Protein AF-A0A2D9GP00-F1 (afdb_monomer_lite)

Radius of gyration: 27.75 Å; chains: 1; bounding box: 52×31×67 Å

Structure (mmCIF, N/CA/C/O backbone):
data_AF-A0A2D9GP00-F1
#
_entry.id   AF-A0A2D9GP00-F1
#
loop_
_atom_site.group_PDB
_atom_site.id
_atom_site.type_symbol
_atom_site.label_atom_id
_atom_site.label_alt_id
_atom_site.label_comp_id
_atom_site.label_asym_id
_atom_site.label_entity_id
_atom_site.label_seq_id
_atom_site.pdbx_PDB_ins_code
_atom_site.Cartn_x
_atom_site.Cartn_y
_atom_site.Cartn_z
_atom_site.occupancy
_atom_site.B_iso_or_equiv
_atom_site.auth_seq_id
_atom_site.auth_comp_id
_atom_site.auth_asym_id
_atom_site.auth_atom_id
_atom_site.pdbx_PDB_model_num
ATOM 1 N N . MET A 1 1 ? 42.709 21.576 -55.178 1.00 57.44 1 MET A N 1
ATOM 2 C CA . MET A 1 1 ? 41.782 22.294 -54.270 1.00 57.44 1 MET A CA 1
ATOM 3 C C . MET A 1 1 ? 40.608 21.432 -53.790 1.00 57.44 1 MET A C 1
ATOM 5 O O . MET A 1 1 ? 40.271 21.531 -52.623 1.00 57.44 1 MET A O 1
ATOM 9 N N . VAL A 1 2 ? 40.052 20.517 -54.601 1.00 59.06 2 VAL A N 1
ATOM 10 C CA . VAL A 1 2 ? 38.912 19.643 -54.213 1.00 59.06 2 VAL A CA 1
ATOM 11 C C . VAL A 1 2 ? 39.213 18.675 -53.052 1.00 59.06 2 VAL A C 1
ATOM 13 O O . VAL A 1 2 ? 38.364 18.450 -52.198 1.00 59.06 2 VAL A O 1
ATOM 16 N N . LYS A 1 3 ? 40.442 18.143 -52.963 1.00 57.12 3 LYS A N 1
ATOM 17 C CA . LYS A 1 3 ? 40.837 17.198 -51.897 1.00 57.12 3 LYS A CA 1
ATOM 18 C C . LYS A 1 3 ? 40.810 17.801 -50.486 1.00 57.12 3 LYS A C 1
ATOM 20 O O . LYS A 1 3 ? 40.533 17.082 -49.538 1.00 57.12 3 LYS A O 1
ATOM 25 N N . LEU A 1 4 ? 41.065 19.106 -50.352 1.00 62.53 4 LEU A N 1
ATOM 26 C CA . LEU A 1 4 ? 41.050 19.790 -49.055 1.00 62.53 4 LEU A CA 1
ATOM 27 C C . LEU A 1 4 ? 39.615 19.958 -48.527 1.00 62.53 4 LEU A C 1
ATOM 29 O O . LEU A 1 4 ? 39.382 19.849 -4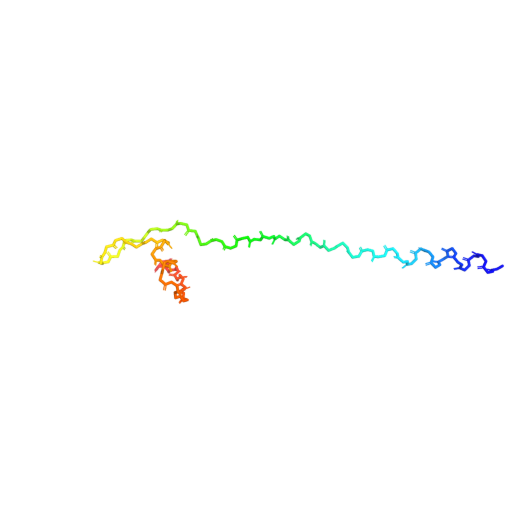7.329 1.00 62.53 4 LEU A O 1
ATOM 33 N N . LEU A 1 5 ? 38.649 20.143 -49.431 1.00 61.91 5 LEU A N 1
ATOM 34 C CA . LEU A 1 5 ? 37.234 20.306 -49.093 1.00 61.91 5 LEU A CA 1
ATOM 35 C C . LEU A 1 5 ? 36.637 19.027 -48.478 1.00 61.91 5 LEU A C 1
ATOM 37 O O . LEU A 1 5 ? 35.866 19.090 -47.525 1.00 61.91 5 LEU A O 1
ATOM 41 N N . LEU A 1 6 ? 37.040 17.862 -48.995 1.00 60.56 6 LEU A N 1
ATOM 42 C CA . LEU A 1 6 ? 36.587 16.554 -48.509 1.00 60.56 6 LEU A CA 1
ATOM 43 C C . LEU A 1 6 ? 37.092 16.249 -47.094 1.00 60.56 6 LEU A C 1
ATOM 45 O O . LEU A 1 6 ? 36.368 15.656 -46.304 1.00 60.56 6 LEU A O 1
ATOM 49 N N . ILE A 1 7 ? 38.304 16.695 -46.755 1.00 63.22 7 ILE A N 1
ATOM 50 C CA . ILE A 1 7 ? 38.884 16.496 -45.420 1.00 63.22 7 ILE A CA 1
ATOM 51 C C . ILE A 1 7 ? 38.114 17.311 -44.373 1.00 63.22 7 ILE A C 1
ATOM 53 O O . ILE A 1 7 ? 37.856 16.815 -43.283 1.00 63.22 7 ILE A O 1
ATOM 57 N N . ILE A 1 8 ? 37.678 18.527 -44.716 1.00 62.69 8 ILE A N 1
ATOM 58 C CA . ILE A 1 8 ? 36.908 19.392 -43.809 1.00 62.69 8 ILE A CA 1
ATOM 59 C C . ILE A 1 8 ? 35.510 18.807 -43.543 1.00 62.69 8 ILE A C 1
ATOM 61 O O . ILE A 1 8 ? 35.059 18.802 -42.401 1.00 62.69 8 ILE A O 1
ATOM 65 N N . LEU A 1 9 ? 34.853 18.234 -44.558 1.00 58.62 9 LEU A N 1
ATOM 66 C CA . LEU A 1 9 ? 33.536 17.588 -44.420 1.00 58.62 9 LEU A CA 1
ATOM 67 C C . LEU A 1 9 ? 33.543 16.350 -43.504 1.00 58.62 9 LEU A C 1
ATOM 69 O O . LEU A 1 9 ? 32.514 16.022 -42.911 1.00 58.62 9 LEU A O 1
ATOM 73 N N . PHE A 1 10 ? 34.693 15.689 -43.346 1.00 59.19 10 PHE A N 1
ATOM 74 C CA . PHE A 1 10 ? 34.842 14.561 -42.423 1.00 59.19 10 PHE A CA 1
ATOM 75 C C . PHE A 1 10 ? 34.896 14.986 -40.949 1.00 59.19 10 PHE A C 1
ATOM 77 O O . PHE A 1 10 ? 34.477 14.222 -40.085 1.00 59.19 10 PHE A O 1
ATOM 84 N N . ILE A 1 11 ? 35.363 16.202 -40.648 1.00 62.06 11 ILE A N 1
ATOM 85 C CA . ILE A 1 11 ? 35.546 16.666 -39.261 1.00 62.06 11 ILE A CA 1
ATOM 86 C C . ILE A 1 11 ? 34.202 17.089 -38.634 1.00 62.06 11 ILE A C 1
ATOM 88 O O . ILE A 1 11 ? 34.022 16.981 -37.425 1.00 62.06 11 ILE A O 1
ATOM 92 N N . PHE A 1 12 ? 33.219 17.504 -39.444 1.00 57.53 12 PHE A N 1
ATOM 93 C CA . PHE A 1 12 ? 31.935 18.032 -38.955 1.00 57.53 12 PHE A CA 1
ATOM 94 C C . PHE A 1 12 ? 30.820 16.991 -38.728 1.00 57.53 12 PHE A C 1
ATOM 96 O O . PHE A 1 12 ? 29.776 17.352 -38.195 1.00 57.53 12 PHE A O 1
ATOM 103 N N . ASN A 1 13 ? 31.012 15.709 -39.067 1.00 57.31 13 ASN A N 1
ATOM 104 C CA . ASN A 1 13 ? 29.981 14.666 -38.877 1.00 57.31 13 ASN A CA 1
ATOM 105 C C . ASN A 1 13 ? 30.090 13.889 -37.549 1.00 57.31 13 ASN A C 1
ATOM 107 O O . ASN A 1 13 ? 29.363 12.927 -37.325 1.00 57.31 13 ASN A O 1
ATOM 111 N N . GLY A 1 14 ? 30.986 14.299 -36.652 1.00 60.62 14 GLY A N 1
ATOM 112 C CA . GLY A 1 14 ? 31.282 13.580 -35.412 1.00 60.62 14 GLY A CA 1
ATOM 113 C C . GLY A 1 14 ? 30.540 14.067 -34.167 1.00 60.62 14 GLY A C 1
ATOM 114 O O . GLY A 1 14 ? 31.089 13.930 -33.081 1.00 60.62 14 GLY A O 1
ATOM 115 N N . CYS A 1 15 ? 29.343 14.654 -34.266 1.00 65.62 15 CYS A N 1
ATOM 116 C CA . CYS A 1 15 ? 28.531 14.928 -33.073 1.00 65.62 15 CYS A CA 1
ATOM 117 C C . CYS A 1 15 ? 27.621 13.725 -32.796 1.00 65.62 15 CYS A C 1
ATOM 119 O O . CYS A 1 15 ? 26.425 13.734 -33.076 1.00 65.62 15 CYS A O 1
ATOM 121 N N . SER A 1 16 ? 28.226 12.647 -32.297 1.00 62.03 16 SER A N 1
ATOM 122 C CA . SER A 1 16 ? 27.496 11.523 -31.719 1.00 62.03 16 SER A CA 1
ATOM 123 C C . SER A 1 16 ? 26.758 12.043 -30.487 1.00 62.03 16 SER A C 1
ATOM 125 O O . SER A 1 16 ? 27.389 12.282 -29.458 1.00 62.03 16 SER A O 1
ATOM 127 N N . GLN A 1 17 ? 25.438 12.230 -30.581 1.00 63.72 17 GLN A N 1
ATOM 128 C CA . GLN A 1 17 ? 24.584 12.388 -29.406 1.00 63.72 17 GLN A CA 1
ATOM 129 C C . GLN A 1 17 ? 24.779 11.148 -28.532 1.00 63.72 17 GLN A C 1
ATOM 131 O O . GLN A 1 17 ? 24.215 10.090 -28.798 1.00 63.72 17 GLN A O 1
ATOM 136 N N . ALA A 1 18 ? 25.622 11.265 -27.508 1.00 67.12 18 ALA A N 1
ATOM 137 C CA . ALA A 1 18 ? 25.682 10.290 -26.440 1.00 67.12 18 ALA A CA 1
ATOM 138 C C . ALA A 1 18 ? 24.323 10.348 -25.736 1.00 67.12 18 ALA A C 1
ATOM 140 O O . ALA A 1 18 ? 24.064 11.247 -24.935 1.00 67.12 18 ALA A O 1
ATOM 141 N N . SER A 1 19 ? 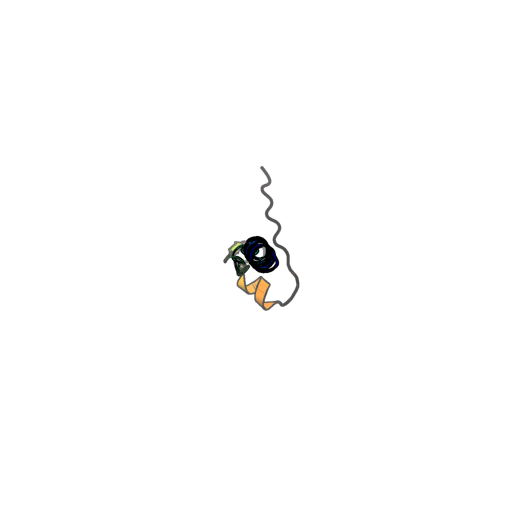23.414 9.448 -26.109 1.00 66.94 19 SER A N 1
ATOM 142 C CA . SER A 1 19 ? 22.172 9.251 -25.376 1.00 66.94 19 SER A CA 1
ATOM 143 C C . SER A 1 19 ? 22.551 8.901 -23.944 1.00 66.94 19 SER A C 1
ATOM 145 O O . SER A 1 19 ? 23.301 7.946 -23.721 1.00 66.94 19 SER A O 1
ATOM 147 N N . LEU A 1 20 ? 22.072 9.694 -22.984 1.00 69.56 20 LEU A N 1
ATOM 148 C CA . LEU A 1 20 ? 22.209 9.359 -21.573 1.00 69.56 20 LEU A CA 1
ATOM 149 C C . LEU A 1 20 ? 21.664 7.938 -21.367 1.00 69.56 20 LEU A C 1
ATOM 151 O O . LEU A 1 20 ? 20.654 7.595 -21.989 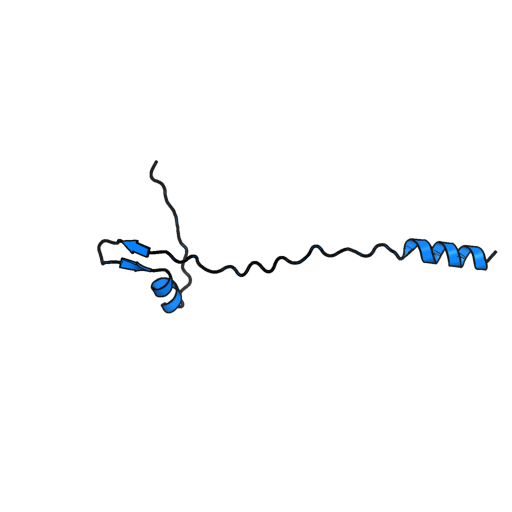1.00 69.56 20 LEU A O 1
ATOM 155 N N . PRO A 1 21 ? 22.323 7.101 -20.549 1.00 68.94 21 PRO A N 1
ATOM 156 C CA . PRO A 1 21 ? 21.811 5.774 -20.259 1.00 68.94 21 PRO A CA 1
ATOM 157 C C . PRO A 1 21 ? 20.385 5.916 -19.731 1.00 68.94 21 PRO A C 1
ATOM 159 O O . PRO A 1 21 ? 20.146 6.616 -18.746 1.00 68.94 21 PRO A O 1
ATOM 162 N N . GLN A 1 22 ? 19.436 5.293 -20.428 1.00 65.50 22 GLN A N 1
ATOM 163 C CA . GLN A 1 22 ? 18.062 5.194 -19.969 1.00 65.50 22 GLN A CA 1
ATOM 164 C C . GLN A 1 22 ? 18.097 4.335 -18.706 1.00 65.50 22 GLN A C 1
ATOM 166 O O . GLN A 1 22 ? 18.318 3.127 -18.769 1.00 65.50 22 GLN A O 1
ATOM 171 N N . ILE A 1 23 ? 18.002 4.984 -17.546 1.00 66.81 23 ILE A N 1
ATOM 172 C CA . ILE A 1 23 ? 17.904 4.284 -16.272 1.00 66.81 23 ILE A CA 1
ATOM 173 C C . ILE A 1 23 ? 16.524 3.644 -16.273 1.00 66.81 23 ILE A C 1
ATOM 175 O O . ILE A 1 23 ? 15.512 4.328 -16.154 1.00 66.81 23 ILE A O 1
ATOM 179 N N . ASP A 1 24 ? 16.503 2.333 -16.466 1.00 65.25 24 ASP A N 1
ATOM 180 C CA . ASP A 1 24 ? 15.299 1.520 -16.389 1.00 65.25 24 ASP A CA 1
ATOM 181 C C . ASP A 1 24 ? 14.936 1.379 -14.902 1.00 65.25 24 ASP A C 1
ATOM 183 O O . ASP A 1 24 ? 15.268 0.397 -14.232 1.00 65.25 24 ASP A O 1
ATOM 187 N N . THR A 1 25 ? 14.351 2.428 -14.322 1.00 64.38 25 THR A N 1
ATOM 188 C CA . THR A 1 25 ? 13.758 2.342 -12.990 1.00 64.38 25 THR A CA 1
ATOM 189 C C . THR A 1 25 ? 12.528 1.462 -13.112 1.00 64.38 25 THR A C 1
ATOM 191 O O . THR A 1 25 ? 11.457 1.925 -13.496 1.00 64.38 25 THR A O 1
ATOM 194 N N . LYS A 1 26 ? 12.677 0.175 -12.785 1.00 68.88 26 LYS A N 1
ATOM 195 C CA . LYS A 1 26 ? 11.527 -0.665 -12.455 1.00 68.88 26 LYS A CA 1
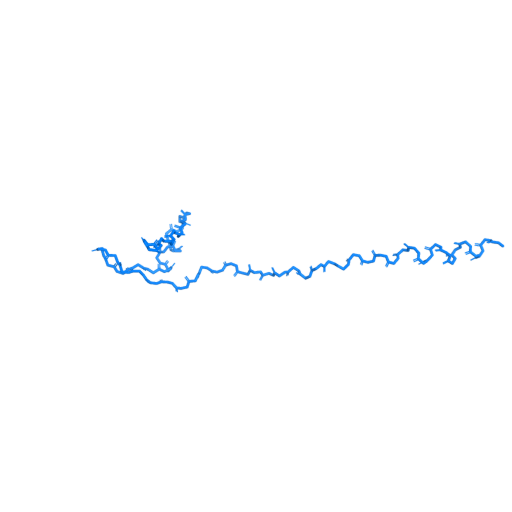ATOM 196 C C . LYS A 1 26 ? 10.851 -0.053 -11.235 1.00 68.88 26 LYS A C 1
ATOM 198 O O . LYS A 1 26 ? 11.268 -0.306 -10.105 1.00 68.88 26 LYS A O 1
ATOM 203 N N . GLU A 1 27 ? 9.838 0.772 -11.469 1.00 69.56 27 GLU A N 1
ATOM 204 C CA . GLU A 1 27 ? 8.952 1.256 -10.418 1.00 69.56 27 GLU A CA 1
ATOM 205 C C . GLU A 1 27 ? 8.233 0.041 -9.833 1.00 69.56 27 GLU A C 1
ATOM 207 O O . GLU A 1 27 ? 7.315 -0.521 -10.425 1.00 69.56 27 GLU A O 1
ATOM 212 N N . THR A 1 28 ? 8.743 -0.435 -8.702 1.00 75.50 28 THR A N 1
ATOM 213 C CA . THR A 1 28 ? 8.147 -1.533 -7.947 1.00 75.50 28 THR A CA 1
ATOM 214 C C . THR A 1 28 ? 7.543 -0.917 -6.703 1.00 75.50 28 THR A C 1
ATOM 216 O O . THR A 1 28 ? 8.224 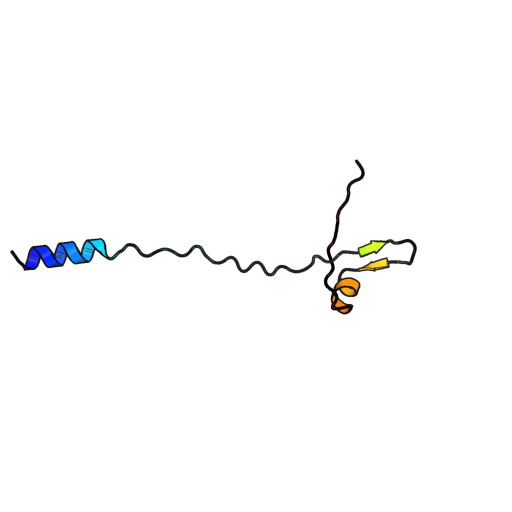-0.162 -6.005 1.00 75.50 28 THR A O 1
ATOM 219 N N . LEU A 1 29 ? 6.274 -1.218 -6.431 1.00 76.88 29 LEU A N 1
ATOM 220 C CA . LEU A 1 29 ? 5.643 -0.810 -5.184 1.00 76.88 29 LEU A CA 1
ATOM 221 C C . LEU A 1 29 ? 6.475 -1.377 -4.015 1.00 76.88 29 LEU A C 1
ATOM 223 O O . LEU A 1 29 ? 6.726 -2.586 -4.001 1.00 76.88 29 LEU A O 1
ATOM 227 N N . PRO A 1 30 ? 6.942 -0.546 -3.065 1.00 80.50 30 PRO A N 1
ATOM 228 C CA . PRO A 1 30 ? 7.663 -1.045 -1.904 1.00 80.50 30 PRO A CA 1
ATOM 229 C C . PRO A 1 30 ? 6.761 -1.963 -1.081 1.00 80.50 30 PRO A C 1
ATOM 231 O O . PRO A 1 30 ? 5.544 -1.781 -1.031 1.00 80.50 30 PRO A O 1
ATOM 234 N N . GLU A 1 31 ? 7.360 -2.945 -0.419 1.00 87.19 31 GLU A N 1
ATOM 235 C CA . GLU A 1 31 ? 6.647 -3.816 0.510 1.00 87.19 31 GLU A CA 1
ATOM 236 C C . GLU A 1 31 ? 6.319 -3.027 1.787 1.00 87.19 31 GLU A C 1
ATOM 238 O O . GLU A 1 31 ? 7.215 -2.592 2.513 1.00 87.19 31 GLU A O 1
ATOM 243 N N . ILE A 1 32 ? 5.030 -2.784 2.022 1.00 88.00 32 ILE A N 1
ATOM 244 C CA . ILE A 1 32 ? 4.487 -2.074 3.177 1.00 88.00 32 ILE A CA 1
ATOM 245 C C . ILE A 1 32 ? 3.435 -2.943 3.865 1.00 88.00 32 ILE A C 1
ATOM 247 O O . ILE A 1 32 ? 2.746 -3.733 3.218 1.00 88.00 32 ILE A O 1
ATOM 251 N N . SER A 1 33 ? 3.312 -2.767 5.179 1.00 90.00 33 SER A N 1
ATOM 252 C CA . SER A 1 33 ? 2.236 -3.318 6.003 1.00 90.00 33 SER A CA 1
ATOM 253 C C . SER A 1 33 ? 1.667 -2.198 6.874 1.00 90.00 33 SER A C 1
ATOM 255 O O . SER A 1 33 ? 2.415 -1.435 7.496 1.00 90.00 33 SER A O 1
ATOM 257 N N . LEU A 1 34 ? 0.343 -2.063 6.861 1.00 88.50 34 LEU A N 1
ATOM 258 C CA . LEU A 1 34 ? -0.423 -1.047 7.569 1.00 88.50 34 LEU A CA 1
ATOM 259 C C . LEU A 1 34 ? -1.421 -1.730 8.502 1.00 88.50 34 LEU A C 1
ATOM 261 O O . LEU A 1 34 ? -2.206 -2.577 8.082 1.00 88.50 34 LEU A O 1
ATOM 265 N N . ILE A 1 35 ? -1.435 -1.317 9.768 1.00 91.81 35 ILE A N 1
ATOM 266 C CA . ILE A 1 35 ? -2.459 -1.741 10.725 1.00 91.81 35 ILE A CA 1
ATOM 267 C C . ILE A 1 35 ? -3.640 -0.777 10.614 1.00 91.81 35 ILE A C 1
ATOM 269 O O . ILE A 1 35 ? -3.488 0.428 10.818 1.00 91.81 35 ILE A O 1
ATOM 273 N N . THR A 1 36 ? -4.816 -1.314 10.310 1.00 86.81 36 THR A N 1
ATOM 274 C CA . THR A 1 36 ? -6.080 -0.574 10.206 1.00 86.81 36 THR A CA 1
ATOM 275 C C . THR A 1 36 ? -7.080 -1.058 11.255 1.00 86.81 36 THR A C 1
ATOM 277 O O . THR A 1 36 ? -6.873 -2.083 11.906 1.00 86.81 36 THR A O 1
ATOM 280 N N . GLU A 1 37 ? -8.204 -0.353 11.399 1.00 91.94 37 GLU A N 1
ATOM 281 C CA . GLU A 1 37 ? -9.303 -0.774 12.284 1.00 91.94 37 GLU A CA 1
ATOM 282 C C . GLU A 1 37 ? -9.896 -2.139 11.892 1.00 91.94 37 GLU A C 1
ATOM 284 O O . GLU A 1 37 ? -10.449 -2.843 12.734 1.00 91.94 37 GLU A O 1
ATOM 289 N N . THR A 1 38 ? -9.763 -2.527 10.621 1.00 90.00 38 THR A N 1
ATOM 290 C CA . THR A 1 38 ? -10.288 -3.784 10.073 1.00 90.00 38 THR A CA 1
ATOM 291 C C . THR A 1 38 ? -9.273 -4.927 10.066 1.00 90.00 38 THR A C 1
ATOM 293 O O . THR A 1 38 ? -9.638 -6.052 9.733 1.00 90.00 38 THR A O 1
ATOM 296 N N . GLY A 1 39 ? -8.014 -4.662 10.429 1.00 91.88 39 GLY A N 1
ATOM 297 C CA . GLY A 1 39 ? -6.921 -5.634 10.383 1.00 91.88 39 GLY A CA 1
ATOM 298 C C . GLY A 1 39 ? -5.678 -5.105 9.672 1.00 91.88 39 GLY A C 1
ATOM 299 O O . GLY A 1 39 ? -5.531 -3.905 9.438 1.00 91.88 39 GLY A O 1
ATOM 300 N N . GLU A 1 40 ? -4.763 -6.010 9.350 1.00 92.62 40 GLU A N 1
ATOM 301 C CA . GLU A 1 40 ? -3.539 -5.696 8.614 1.00 92.62 40 GLU A CA 1
ATOM 302 C C . GLU A 1 40 ? -3.808 -5.656 7.103 1.00 92.62 40 GLU A C 1
ATOM 304 O O . GLU A 1 40 ? -4.524 -6.511 6.584 1.00 92.62 40 GLU A O 1
ATOM 309 N N . ILE A 1 41 ? -3.242 -4.663 6.413 1.00 89.19 41 ILE A N 1
ATOM 310 C CA . ILE A 1 41 ? -3.278 -4.527 4.951 1.00 89.19 41 ILE A CA 1
ATOM 311 C C . ILE A 1 41 ? -1.843 -4.387 4.442 1.00 89.19 41 ILE A C 1
ATOM 313 O O . ILE A 1 41 ? -1.066 -3.597 4.983 1.00 89.19 41 ILE A O 1
ATOM 317 N N . SER A 1 42 ? -1.494 -5.129 3.394 1.00 90.81 42 SER A N 1
ATOM 318 C CA . SER A 1 42 ? -0.150 -5.184 2.815 1.00 90.81 42 SER A CA 1
ATOM 319 C C . SER A 1 42 ? -0.099 -4.706 1.361 1.00 90.81 42 SER A C 1
ATOM 321 O O . SER A 1 42 ? -1.114 -4.645 0.668 1.00 90.81 42 SER A O 1
ATOM 323 N N . SER A 1 43 ? 1.112 -4.453 0.848 1.00 86.56 43 SER A N 1
ATOM 324 C CA . SER A 1 43 ? 1.337 -4.148 -0.578 1.00 86.56 43 SER A CA 1
ATOM 325 C C . SER A 1 43 ? 0.743 -5.167 -1.540 1.00 86.56 43 SER A C 1
ATOM 327 O O . SER A 1 43 ? 0.397 -4.818 -2.665 1.00 86.56 43 SER A O 1
ATOM 329 N N . LYS A 1 44 ? 0.651 -6.431 -1.121 1.00 87.06 44 LYS A N 1
ATOM 330 C CA . LYS A 1 44 ? 0.104 -7.497 -1.954 1.00 87.06 44 LYS A CA 1
ATOM 331 C C . LYS A 1 44 ? -1.403 -7.347 -2.140 1.00 87.06 44 LYS A C 1
ATOM 333 O O . LYS A 1 44 ? -1.890 -7.537 -3.249 1.00 87.06 44 LYS A O 1
ATOM 338 N N . ASP A 1 45 ? -2.102 -6.937 -1.088 1.00 85.81 45 ASP A N 1
ATOM 339 C CA . ASP A 1 45 ? -3.552 -6.764 -1.113 1.00 85.81 45 ASP A CA 1
ATOM 340 C C . ASP A 1 45 ? -3.960 -5.656 -2.103 1.00 85.81 45 ASP A C 1
ATOM 342 O O . ASP A 1 45 ? -4.926 -5.824 -2.841 1.00 85.81 45 ASP A O 1
ATOM 346 N N . PHE A 1 46 ? -3.167 -4.580 -2.208 1.00 80.38 46 PHE A N 1
ATOM 347 C CA . PHE A 1 46 ? -3.381 -3.508 -3.195 1.00 80.38 46 PHE A CA 1
ATOM 348 C C . PHE A 1 46 ? -3.126 -3.957 -4.645 1.00 80.38 46 PHE A C 1
ATOM 350 O O . PHE A 1 46 ? -3.774 -3.485 -5.577 1.00 80.38 46 PHE A O 1
ATOM 357 N N . LEU A 1 47 ? -2.158 -4.856 -4.859 1.00 79.50 47 LEU A N 1
ATOM 358 C CA . LEU A 1 47 ? -1.803 -5.342 -6.197 1.00 79.50 47 LEU A CA 1
ATOM 359 C C . LEU A 1 47 ? -2.787 -6.400 -6.715 1.00 79.50 47 LEU A C 1
ATOM 361 O O . LEU A 1 47 ? -3.049 -6.449 -7.918 1.00 79.50 47 LEU A O 1
ATOM 365 N N . ASP A 1 48 ? -3.337 -7.225 -5.824 1.00 83.75 48 ASP A N 1
ATOM 366 C CA . ASP A 1 48 ? -4.255 -8.311 -6.183 1.00 83.75 48 ASP A CA 1
ATOM 367 C C . ASP A 1 48 ? -5.643 -7.789 -6.618 1.00 83.75 48 ASP A C 1
ATOM 369 O O . ASP A 1 48 ? -6.337 -8.444 -7.400 1.00 83.75 48 ASP A O 1
ATOM 373 N N . ASP A 1 49 ? -6.038 -6.589 -6.178 1.00 76.19 49 ASP A N 1
ATOM 374 C CA . ASP A 1 49 ? -7.343 -5.986 -6.486 1.00 76.19 49 ASP A CA 1
ATOM 375 C C . ASP A 1 49 ? -7.441 -5.445 -7.931 1.00 76.19 49 ASP A C 1
ATOM 377 O O . ASP A 1 49 ? -8.527 -5.175 -8.443 1.00 76.19 49 ASP A O 1
ATOM 381 N N . ASN A 1 50 ? -6.313 -5.326 -8.647 1.00 73.25 50 ASN A N 1
ATOM 382 C CA . ASN A 1 50 ? -6.246 -4.895 -10.054 1.00 73.25 50 ASN A CA 1
ATOM 383 C C . ASN A 1 50 ? -6.938 -3.537 -10.332 1.00 73.25 50 ASN A C 1
ATOM 385 O O . ASN A 1 50 ? -7.309 -3.223 -11.470 1.00 73.25 50 ASN A O 1
ATOM 389 N N . ARG A 1 51 ? -7.129 -2.726 -9.284 1.00 80.88 51 ARG A N 1
ATOM 390 C CA . ARG A 1 51 ? -7.715 -1.385 -9.332 1.00 80.88 51 ARG A CA 1
ATOM 391 C C . ARG A 1 51 ? -6.603 -0.332 -9.277 1.00 80.88 51 ARG A C 1
ATOM 393 O O . ARG A 1 51 ? -5.572 -0.562 -8.652 1.00 80.88 51 ARG A O 1
ATOM 400 N N . PRO A 1 52 ? -6.777 0.834 -9.925 1.00 77.38 52 PRO A N 1
ATOM 401 C CA . PRO A 1 52 ? -5.844 1.940 -9.760 1.00 77.38 52 PRO A CA 1
ATOM 402 C C . PRO A 1 52 ? -5.930 2.479 -8.330 1.00 77.38 52 PRO A C 1
ATOM 404 O O . PRO A 1 52 ? -6.973 2.991 -7.923 1.00 77.38 52 PRO A O 1
ATOM 407 N N . GLU A 1 53 ? -4.828 2.398 -7.592 1.00 75.25 53 GLU A N 1
ATOM 408 C CA . GLU A 1 53 ? -4.722 2.891 -6.220 1.00 75.25 53 GLU A CA 1
ATOM 409 C C . GLU A 1 53 ? -3.556 3.872 -6.079 1.00 75.25 53 GLU A C 1
ATOM 411 O O . GLU A 1 53 ? -2.581 3.824 -6.833 1.00 75.25 53 GLU A O 1
ATOM 416 N N . PHE A 1 54 ? -3.661 4.791 -5.119 1.00 78.00 54 PHE A N 1
ATOM 417 C CA . PHE A 1 54 ? -2.584 5.713 -4.772 1.00 78.00 54 PHE A CA 1
ATOM 418 C C . PHE A 1 54 ? 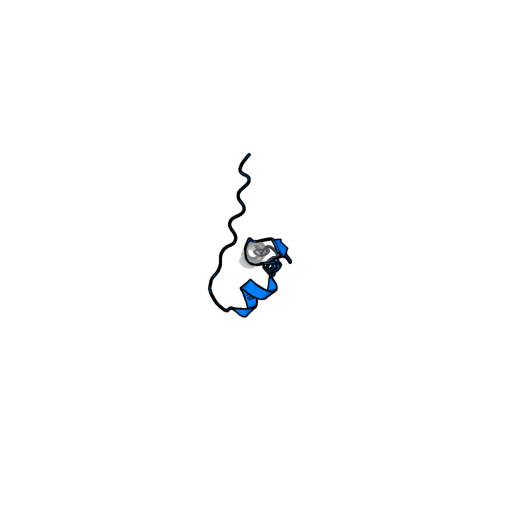-2.374 5.719 -3.260 1.00 78.00 54 PHE A C 1
ATOM 420 O O . PHE A 1 54 ? -3.328 5.744 -2.484 1.00 78.00 54 PHE A O 1
ATOM 427 N N . LEU A 1 55 ? -1.109 5.721 -2.840 1.00 79.25 55 LEU A N 1
ATOM 428 C CA . LEU A 1 55 ? -0.737 5.812 -1.432 1.00 79.25 55 LEU A CA 1
ATOM 429 C C . LEU A 1 55 ? -0.487 7.274 -1.062 1.00 79.25 55 LEU A C 1
ATOM 431 O O . LEU A 1 55 ? 0.369 7.935 -1.652 1.00 79.25 55 LEU A O 1
ATOM 435 N N . LEU A 1 56 ? -1.225 7.773 -0.071 1.00 82.38 56 LEU A N 1
ATOM 436 C CA . LEU A 1 56 ? -1.033 9.106 0.493 1.00 82.38 56 LEU A CA 1
ATOM 437 C C . LEU A 1 56 ? -0.398 8.991 1.881 1.00 82.38 56 LEU A C 1
ATOM 439 O O . LEU A 1 56 ? -1.044 8.579 2.841 1.00 82.38 56 LEU A O 1
ATOM 443 N N . PHE A 1 57 ? 0.866 9.390 1.988 1.00 83.00 57 PHE A N 1
ATOM 444 C CA . PHE A 1 57 ? 1.582 9.440 3.260 1.00 83.00 57 PHE A CA 1
ATOM 445 C C . PHE A 1 57 ? 1.370 10.809 3.912 1.00 83.00 57 PHE A C 1
ATOM 447 O O . PHE A 1 57 ? 1.811 11.827 3.378 1.00 83.00 57 PHE A O 1
ATOM 454 N N . ILE A 1 58 ? 0.695 10.839 5.064 1.00 86.50 58 ILE A N 1
ATOM 455 C CA . ILE A 1 58 ? 0.438 12.062 5.835 1.00 86.50 58 ILE A CA 1
ATOM 456 C C . ILE A 1 58 ? 1.186 11.960 7.165 1.00 86.50 58 ILE A C 1
ATOM 458 O O . ILE A 1 58 ? 0.920 11.056 7.954 1.00 86.50 58 ILE A O 1
ATOM 462 N N . SER A 1 59 ? 2.095 12.902 7.430 1.00 85.12 59 SER A N 1
ATOM 463 C CA . SER A 1 59 ? 2.589 13.162 8.786 1.00 85.12 59 SER A CA 1
ATOM 464 C C . SER A 1 59 ? 1.724 14.268 9.389 1.00 85.12 59 SER A C 1
ATOM 466 O O . SER A 1 59 ? 1.689 15.361 8.826 1.00 85.12 59 SER A O 1
ATOM 468 N N . PRO A 1 60 ? 1.001 14.022 10.493 1.00 81.62 60 PRO A N 1
ATOM 469 C CA . PRO A 1 60 ? 0.171 15.046 11.130 1.00 81.62 60 PRO A CA 1
ATOM 470 C C . PRO A 1 60 ? 0.987 16.125 11.864 1.00 81.62 60 PRO A C 1
ATOM 472 O O . PRO A 1 60 ? 0.399 17.082 12.368 1.00 81.62 60 PRO A O 1
ATOM 475 N N . PHE A 1 61 ? 2.312 15.965 11.927 1.00 68.56 61 PHE A N 1
ATOM 476 C CA . PHE A 1 61 ? 3.262 16.870 12.569 1.00 68.56 61 PHE A CA 1
ATOM 477 C C . PHE A 1 61 ? 4.357 17.287 11.590 1.00 68.56 61 PHE A C 1
ATOM 479 O O . PHE A 1 61 ? 4.803 16.403 10.811 1.00 68.56 61 PHE A O 1
#

pLDDT: mean 74.53, std 11.44, range [57.12, 92.62]

Secondary structure (DSSP, 8-state):
-HHHHHHHHHHTT-----PPP-----------EEEETTEEEEHHHHHHT-S----------

Sequence (61 aa):
MVKLLLIILFIFNGCSQASLPQIDTKETLPEISLITETGEISSKDFLDDNRPEFLLFISPF

Foldseek 3Di:
DVVVVVVVVVVPPPPPPPDDPPPPPPPDDDWDWDQDPVGIDIPVNVVVVVDDDDDDDDDPD